Protein AF-A0A9N8YNF7-F1 (afdb_monomer_lite)

Structure (mmCIF, N/CA/C/O backbone):
data_AF-A0A9N8YNF7-F1
#
_entry.id   AF-A0A9N8YNF7-F1
#
loop_
_atom_site.group_PDB
_atom_site.id
_atom_site.type_symbol
_atom_site.label_atom_id
_atom_site.label_alt_id
_atom_site.label_comp_id
_atom_site.label_asym_id
_atom_site.label_entity_id
_atom_site.label_seq_id
_atom_site.pdbx_PDB_ins_code
_atom_site.Cartn_x
_atom_site.Cartn_y
_atom_site.Cartn_z
_atom_site.occupancy
_atom_site.B_iso_or_equiv
_atom_site.auth_seq_id
_atom_site.auth_comp_id
_atom_site.auth_asym_id
_atom_site.auth_atom_id
_atom_site.pdbx_PDB_model_num
ATOM 1 N N . MET A 1 1 ? -9.234 16.475 -21.904 1.00 32.31 1 MET A N 1
ATOM 2 C CA . MET A 1 1 ? -9.857 15.483 -21.002 1.00 32.31 1 MET A CA 1
ATOM 3 C C . MET A 1 1 ? -9.206 15.625 -19.639 1.00 32.31 1 MET A C 1
ATOM 5 O O . MET A 1 1 ? -8.034 15.307 -19.510 1.00 32.31 1 MET A O 1
ATOM 9 N N . SER A 1 2 ? -9.915 16.179 -18.657 1.00 34.31 2 SER A N 1
ATOM 10 C CA . SER A 1 2 ? -9.392 16.336 -17.298 1.00 34.31 2 SER A CA 1
ATOM 11 C C . SER A 1 2 ? -9.383 14.974 -16.610 1.00 34.31 2 SER A C 1
ATOM 13 O O . SER A 1 2 ? -10.422 14.493 -16.163 1.00 34.31 2 SER A O 1
ATOM 15 N N . THR A 1 3 ? -8.227 14.314 -16.565 1.00 33.66 3 THR A N 1
ATOM 16 C CA . THR A 1 3 ? -8.051 13.092 -15.780 1.00 33.66 3 THR A CA 1
ATOM 17 C C . THR A 1 3 ? -8.060 13.482 -14.311 1.00 33.66 3 THR A C 1
ATOM 19 O O . THR A 1 3 ? -7.051 13.927 -13.770 1.00 33.66 3 THR A O 1
ATOM 22 N N . SER A 1 4 ? -9.224 13.365 -13.672 1.00 35.38 4 SER A N 1
ATOM 23 C CA . SER A 1 4 ? -9.330 13.386 -12.218 1.00 35.38 4 SER A CA 1
ATOM 24 C C . SER A 1 4 ? -8.385 12.312 -11.682 1.00 35.38 4 SER A C 1
ATOM 26 O O . SER A 1 4 ? -8.630 11.116 -11.854 1.00 35.38 4 SER A O 1
ATOM 28 N N . THR A 1 5 ? -7.253 12.735 -11.120 1.00 44.44 5 THR A N 1
ATOM 29 C CA . THR A 1 5 ? -6.290 11.861 -10.456 1.00 44.44 5 THR A CA 1
ATOM 30 C C . THR A 1 5 ? -6.986 11.295 -9.231 1.00 44.44 5 THR A C 1
ATOM 32 O O . THR A 1 5 ? -6.932 11.872 -8.148 1.00 44.44 5 THR A O 1
ATOM 35 N N . LYS A 1 6 ? -7.722 10.195 -9.414 1.00 56.78 6 LYS A N 1
ATOM 36 C CA . LYS A 1 6 ? -8.343 9.462 -8.318 1.00 56.78 6 LYS A CA 1
ATOM 37 C C . LYS A 1 6 ? -7.210 9.011 -7.406 1.00 56.78 6 LYS A C 1
ATOM 39 O O . LYS A 1 6 ? -6.444 8.115 -7.755 1.00 56.78 6 LYS A O 1
ATOM 44 N N . ILE A 1 7 ? -7.070 9.700 -6.280 1.00 67.38 7 ILE A N 1
ATOM 45 C CA . ILE A 1 7 ? -6.066 9.399 -5.270 1.00 67.38 7 ILE A CA 1
ATOM 46 C C . ILE A 1 7 ? -6.297 7.954 -4.825 1.00 67.38 7 ILE A C 1
ATOM 48 O O . ILE A 1 7 ? -7.411 7.573 -4.455 1.00 67.38 7 ILE A O 1
ATOM 52 N N . LEU A 1 8 ? -5.253 7.135 -4.924 1.00 81.00 8 LEU A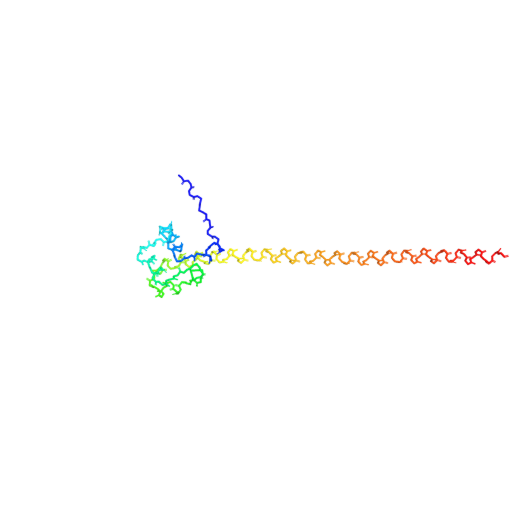 N 1
ATOM 53 C CA . LEU A 1 8 ? -5.295 5.748 -4.491 1.00 81.00 8 LEU A CA 1
ATOM 54 C C . LEU A 1 8 ? -5.484 5.696 -2.972 1.00 81.00 8 LEU A C 1
ATOM 56 O O . LEU A 1 8 ? -4.650 6.232 -2.246 1.00 81.00 8 LEU A O 1
ATOM 60 N N . SER A 1 9 ? -6.543 5.034 -2.496 1.00 84.50 9 SER A N 1
ATOM 61 C CA . SER A 1 9 ? -6.746 4.811 -1.062 1.00 84.50 9 SER A CA 1
ATOM 62 C C . SER A 1 9 ? -6.052 3.538 -0.580 1.00 84.50 9 SER A C 1
ATOM 64 O O . SER A 1 9 ? -5.963 2.545 -1.310 1.00 84.50 9 SER A O 1
ATOM 66 N N . PHE A 1 10 ? -5.612 3.549 0.682 1.00 85.94 10 PHE A N 1
ATOM 67 C CA . PHE A 1 10 ? -4.960 2.406 1.327 1.00 85.94 10 PHE A CA 1
ATOM 68 C C . PHE A 1 10 ? -5.793 1.120 1.243 1.00 85.94 10 PHE A C 1
ATOM 70 O O . PHE A 1 10 ? -5.268 0.078 0.858 1.00 85.94 10 PHE A O 1
ATOM 77 N N . ASP A 1 11 ? -7.091 1.179 1.556 1.00 84.69 11 ASP A N 1
ATOM 78 C CA . ASP A 1 11 ? -7.951 -0.014 1.554 1.00 84.69 11 ASP A CA 1
ATOM 79 C C . ASP A 1 11 ? -8.129 -0.606 0.156 1.00 84.69 11 ASP A C 1
ATOM 81 O O . ASP A 1 11 ? -8.135 -1.828 -0.004 1.00 84.69 11 ASP A O 1
ATOM 85 N N . THR A 1 12 ? -8.182 0.254 -0.866 1.00 87.31 12 THR A N 1
ATOM 86 C CA . THR A 1 12 ? -8.213 -0.185 -2.265 1.00 87.31 12 THR A CA 1
ATOM 87 C C . THR A 1 12 ? -6.909 -0.892 -2.620 1.00 87.31 12 THR A C 1
ATOM 89 O O . THR A 1 12 ? -6.936 -2.020 -3.107 1.00 87.31 12 THR A O 1
ATOM 92 N N . ALA A 1 13 ? -5.768 -0.262 -2.321 1.00 88.38 13 ALA A N 1
ATOM 93 C CA . ALA A 1 13 ? -4.449 -0.810 -2.614 1.00 88.38 13 ALA A CA 1
ATOM 94 C C . ALA A 1 13 ? -4.186 -2.128 -1.872 1.00 88.38 13 ALA A C 1
ATOM 96 O O . ALA A 1 13 ? -3.640 -3.064 -2.443 1.00 88.38 13 ALA A O 1
ATOM 97 N N . LYS A 1 14 ? -4.630 -2.254 -0.617 1.00 90.94 14 LYS A N 1
AT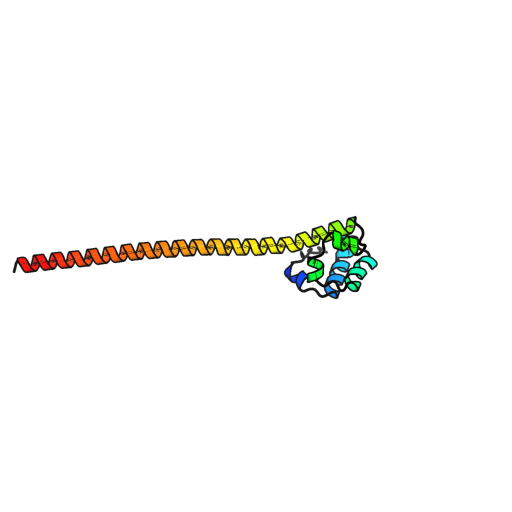OM 98 C CA . LYS A 1 14 ? -4.458 -3.458 0.210 1.00 90.94 14 LYS A CA 1
ATOM 99 C C . LYS A 1 14 ? -5.151 -4.689 -0.382 1.00 90.94 14 LYS A C 1
ATOM 101 O O . LYS A 1 14 ? -4.680 -5.808 -0.170 1.00 90.94 14 LYS A O 1
ATOM 106 N N . GLY A 1 15 ? -6.265 -4.488 -1.088 1.00 90.94 15 GLY A N 1
ATOM 107 C CA . GLY A 1 15 ? -7.045 -5.545 -1.735 1.00 90.94 15 GLY A CA 1
ATOM 108 C C . GLY A 1 15 ? -6.517 -5.985 -3.102 1.00 90.94 15 GLY A C 1
ATOM 109 O O . GLY A 1 15 ? -7.086 -6.893 -3.702 1.00 90.94 15 GLY A O 1
ATOM 110 N N . TRP A 1 16 ? -5.458 -5.361 -3.620 1.00 94.44 16 TRP A N 1
ATOM 111 C CA . TRP A 1 16 ? -4.980 -5.635 -4.970 1.00 94.44 16 TRP A CA 1
ATOM 112 C C . TRP A 1 16 ? -4.328 -7.006 -5.131 1.00 94.44 16 TRP A C 1
ATOM 114 O O . TRP A 1 16 ? -3.481 -7.420 -4.335 1.00 94.44 16 TRP A O 1
ATOM 124 N N . SER A 1 17 ? -4.682 -7.674 -6.230 1.00 94.12 17 SER A N 1
ATOM 125 C CA . SER A 1 17 ? -3.916 -8.796 -6.770 1.00 94.12 17 SER A CA 1
ATOM 126 C C . SER A 1 17 ? -2.608 -8.310 -7.410 1.00 94.12 17 SER A C 1
ATOM 128 O O . SER A 1 17 ? -2.410 -7.109 -7.609 1.00 94.12 17 SER A O 1
ATOM 130 N N . VAL A 1 18 ? -1.731 -9.243 -7.781 1.00 92.69 18 VAL A N 1
ATOM 131 C CA . VAL A 1 18 ? -0.499 -8.938 -8.530 1.00 92.69 18 VAL A CA 1
ATOM 132 C C . VAL A 1 18 ? -0.817 -8.223 -9.853 1.00 92.69 18 VAL A C 1
ATOM 134 O O . VAL A 1 18 ? -0.205 -7.207 -10.171 1.00 92.69 18 VAL A O 1
ATOM 137 N N . ALA A 1 19 ? -1.849 -8.675 -10.575 1.00 93.44 19 ALA A N 1
ATOM 138 C CA . ALA A 1 19 ? -2.286 -8.047 -11.823 1.00 93.44 19 ALA A CA 1
ATOM 139 C C . ALA A 1 19 ? -2.807 -6.616 -11.606 1.00 93.44 19 ALA A C 1
ATOM 141 O O . ALA A 1 19 ? -2.553 -5.725 -12.412 1.00 93.44 19 ALA A O 1
ATOM 142 N N . ASN A 1 20 ? -3.498 -6.360 -10.491 1.00 93.50 20 ASN A N 1
ATOM 143 C CA . ASN A 1 20 ? -3.957 -5.011 -10.154 1.00 93.50 20 ASN A CA 1
ATOM 144 C C . ASN A 1 20 ? -2.782 -4.064 -9.869 1.00 93.50 20 ASN A C 1
ATOM 146 O O . ASN A 1 20 ? -2.815 -2.922 -10.323 1.00 93.50 20 ASN A O 1
ATOM 150 N N . VAL A 1 21 ? -1.750 -4.533 -9.154 1.00 92.06 21 VAL A N 1
ATOM 151 C CA . VAL A 1 21 ? -0.519 -3.756 -8.920 1.00 92.06 21 VAL A CA 1
ATOM 152 C C . VAL A 1 21 ? 0.160 -3.442 -10.252 1.00 92.06 21 VAL A C 1
ATOM 154 O O . VAL A 1 21 ? 0.486 -2.285 -10.507 1.00 92.06 21 VAL A O 1
ATOM 157 N N . ARG A 1 22 ? 0.301 -4.441 -11.131 1.00 93.25 22 ARG A N 1
ATOM 158 C CA . ARG A 1 22 ? 0.868 -4.261 -12.472 1.00 93.25 22 ARG A CA 1
ATOM 159 C C . ARG A 1 22 ? 0.110 -3.201 -13.275 1.00 93.25 22 ARG A C 1
ATOM 161 O O . ARG A 1 22 ? 0.715 -2.228 -13.712 1.00 93.25 22 ARG A O 1
ATOM 168 N N . ASN A 1 23 ? -1.208 -3.346 -13.405 1.00 93.06 23 ASN A N 1
ATOM 169 C CA . ASN A 1 23 ? -2.048 -2.414 -14.163 1.00 93.06 23 ASN A CA 1
ATOM 170 C C . ASN A 1 23 ? -1.974 -0.988 -13.599 1.00 93.06 23 ASN A C 1
ATOM 172 O O . ASN A 1 23 ? -1.977 -0.013 -14.349 1.00 93.06 23 ASN A O 1
ATOM 176 N N . PHE A 1 24 ? -1.887 -0.852 -12.273 1.00 91.62 24 PHE A N 1
ATOM 177 C CA . PHE A 1 24 ? -1.692 0.447 -11.641 1.00 91.62 24 PHE A CA 1
ATOM 178 C C . PHE A 1 24 ? -0.344 1.067 -12.025 1.00 91.62 24 PHE A C 1
ATOM 180 O O . PHE A 1 24 ? -0.314 2.217 -12.465 1.00 91.62 24 PHE A O 1
ATOM 187 N N . LEU A 1 25 ? 0.751 0.311 -11.913 1.00 90.50 25 LEU A N 1
ATOM 188 C CA . LEU A 1 25 ? 2.085 0.780 -12.291 1.00 90.50 25 LEU A CA 1
ATOM 189 C C . LEU A 1 25 ? 2.170 1.127 -13.783 1.00 90.50 25 LEU A C 1
ATOM 191 O O . LEU A 1 25 ? 2.776 2.137 -14.123 1.00 90.50 25 LEU A O 1
ATOM 195 N N . GLU A 1 26 ? 1.506 0.369 -14.660 1.00 91.75 26 GLU A N 1
ATOM 196 C CA . GLU A 1 26 ? 1.389 0.697 -16.089 1.00 91.75 26 GLU A CA 1
ATOM 197 C C . GLU A 1 26 ? 0.616 2.006 -16.309 1.00 91.75 26 GLU A C 1
ATOM 199 O O . GLU A 1 26 ? 1.073 2.885 -17.040 1.00 91.75 26 GLU A O 1
ATOM 204 N N . SER A 1 27 ? -0.510 2.202 -15.614 1.00 89.94 27 SER A N 1
ATOM 205 C CA . SER A 1 27 ? -1.294 3.446 -15.701 1.00 89.94 27 SER A CA 1
ATOM 206 C C . SER A 1 27 ? -0.542 4.683 -15.193 1.00 89.94 27 SER A C 1
ATOM 208 O O . SER A 1 27 ? -0.858 5.810 -15.574 1.00 89.94 27 SER A O 1
ATOM 210 N N . LYS A 1 28 ? 0.459 4.470 -14.333 1.00 86.44 28 LYS A N 1
ATOM 211 C CA . LYS A 1 28 ? 1.309 5.496 -13.719 1.00 86.44 28 LYS A CA 1
ATOM 212 C C . LYS A 1 28 ? 2.750 5.444 -14.209 1.00 86.44 28 LYS A C 1
ATOM 214 O O . LYS A 1 28 ? 3.633 6.061 -13.615 1.00 86.44 28 LYS A O 1
ATOM 219 N N . LYS A 1 29 ? 2.982 4.752 -15.324 1.00 87.06 29 LYS A N 1
ATOM 220 C CA . LYS A 1 29 ? 4.315 4.506 -15.868 1.00 87.06 29 LYS A CA 1
ATOM 221 C C . LYS A 1 29 ? 5.074 5.805 -16.115 1.00 87.06 29 LYS A C 1
ATOM 223 O O . LYS A 1 29 ? 6.225 5.917 -15.713 1.00 87.06 29 LYS A O 1
ATOM 228 N N . ASN A 1 30 ? 4.409 6.796 -16.706 1.00 85.50 30 ASN A N 1
ATOM 229 C CA . ASN A 1 30 ? 5.009 8.099 -16.996 1.00 85.50 30 ASN A CA 1
ATOM 230 C C . ASN A 1 30 ? 5.241 8.924 -15.722 1.00 85.50 30 ASN A C 1
ATOM 232 O O . ASN A 1 30 ? 6.308 9.510 -15.570 1.00 85.50 30 ASN A O 1
ATOM 236 N N . ASP A 1 31 ? 4.287 8.905 -14.787 1.00 84.25 31 ASP A N 1
ATOM 237 C CA . ASP A 1 31 ? 4.365 9.642 -13.517 1.00 84.25 31 ASP A CA 1
ATOM 238 C C . ASP A 1 31 ? 5.562 9.176 -12.672 1.00 84.25 31 ASP A C 1
ATOM 240 O O . ASP A 1 31 ? 6.245 9.985 -12.047 1.00 84.25 31 ASP A O 1
ATOM 244 N N . PHE A 1 32 ? 5.852 7.872 -12.690 1.00 83.44 32 PHE A N 1
ATOM 245 C CA . PHE A 1 32 ? 6.993 7.291 -11.983 1.00 83.44 32 PHE A CA 1
ATOM 246 C C . PHE A 1 32 ? 8.232 7.093 -12.864 1.00 83.44 32 PHE A C 1
ATOM 248 O O . PHE A 1 32 ? 9.271 6.700 -12.348 1.00 83.44 32 PHE A O 1
ATOM 255 N N . SER A 1 33 ? 8.162 7.383 -14.168 1.00 84.56 33 SER A N 1
ATOM 256 C CA . SER A 1 33 ? 9.230 7.103 -15.147 1.00 84.56 33 SER A CA 1
ATOM 257 C C . SER A 1 33 ? 9.678 5.629 -15.187 1.00 84.56 33 SER A C 1
ATOM 259 O O . SER A 1 33 ? 10.855 5.329 -15.392 1.00 84.56 33 SER A O 1
ATOM 261 N N . LEU A 1 34 ? 8.731 4.708 -14.987 1.00 85.38 34 LEU A N 1
ATOM 262 C CA . LEU A 1 34 ? 8.933 3.255 -15.001 1.00 85.38 34 LEU A CA 1
ATOM 263 C C . LEU A 1 34 ? 9.125 2.719 -16.423 1.00 85.38 34 LEU A C 1
ATOM 265 O O . LEU A 1 34 ? 8.501 3.186 -17.376 1.00 85.38 34 LEU A O 1
ATOM 269 N N . ASN A 1 35 ? 9.927 1.665 -16.564 1.00 88.56 35 ASN A N 1
ATOM 270 C CA . ASN A 1 35 ? 9.962 0.856 -17.784 1.00 88.56 35 ASN A CA 1
ATOM 271 C C . ASN A 1 35 ? 9.264 -0.505 -17.600 1.00 88.56 35 ASN A C 1
ATOM 273 O O . ASN A 1 35 ? 8.993 -0.942 -16.483 1.00 88.56 35 ASN A O 1
ATOM 277 N N . ASP A 1 36 ? 8.974 -1.191 -18.709 1.00 89.75 36 ASP A N 1
ATOM 278 C CA . ASP A 1 36 ? 8.228 -2.459 -18.678 1.00 89.75 36 ASP A CA 1
ATOM 279 C C . ASP A 1 36 ? 8.987 -3.576 -17.951 1.00 89.75 36 ASP A C 1
ATOM 281 O O . ASP A 1 36 ? 8.373 -4.424 -17.307 1.00 89.75 36 ASP A O 1
ATOM 285 N N . ALA A 1 37 ? 10.324 -3.556 -17.994 1.00 89.38 37 ALA A N 1
ATOM 286 C CA . ALA A 1 37 ? 11.141 -4.522 -17.271 1.00 89.38 37 ALA A CA 1
ATOM 287 C C . ALA A 1 37 ? 11.053 -4.307 -15.752 1.00 89.38 37 ALA A C 1
ATOM 289 O O . ALA A 1 37 ? 10.961 -5.276 -15.004 1.00 89.38 37 ALA A O 1
ATOM 290 N N . GLU A 1 38 ? 11.041 -3.055 -15.289 1.00 88.25 38 GLU A N 1
ATOM 291 C CA . GLU A 1 38 ? 10.860 -2.697 -13.879 1.00 88.25 38 GLU A CA 1
ATOM 292 C C . GLU A 1 38 ? 9.460 -3.061 -13.384 1.00 88.25 38 GLU A C 1
ATOM 294 O O . GLU A 1 38 ? 9.334 -3.648 -12.314 1.00 88.25 38 GLU A O 1
ATOM 299 N N . ILE A 1 39 ? 8.420 -2.807 -14.183 1.00 90.25 39 ILE A N 1
ATOM 300 C CA . ILE A 1 39 ? 7.047 -3.236 -13.872 1.00 90.25 39 ILE A CA 1
ATOM 301 C C . ILE A 1 39 ? 6.968 -4.769 -13.796 1.00 90.25 39 ILE A C 1
ATOM 303 O O . ILE A 1 39 ? 6.394 -5.319 -12.855 1.00 90.25 39 ILE A O 1
ATOM 307 N N . GLY A 1 40 ? 7.609 -5.470 -14.735 1.00 90.44 40 GLY A N 1
ATOM 308 C CA . GLY A 1 40 ? 7.659 -6.932 -14.768 1.00 90.44 40 GLY A CA 1
ATOM 309 C C . GLY A 1 40 ? 8.322 -7.565 -13.539 1.00 90.44 40 GLY A C 1
ATOM 310 O O . GLY A 1 40 ? 7.991 -8.695 -13.184 1.00 90.44 40 GLY A O 1
ATOM 311 N N . LYS A 1 41 ? 9.205 -6.847 -12.830 1.00 89.75 41 LYS A N 1
ATOM 312 C CA . LYS A 1 41 ? 9.801 -7.338 -11.574 1.00 89.75 41 LYS A CA 1
ATOM 313 C C . LYS A 1 41 ? 8.764 -7.510 -10.468 1.00 89.75 41 LYS A C 1
ATOM 315 O O . LYS A 1 41 ? 8.831 -8.496 -9.741 1.00 89.75 41 LYS A O 1
ATOM 320 N N . PHE A 1 42 ? 7.782 -6.613 -10.375 1.00 89.56 42 PHE A N 1
ATOM 321 C CA . PHE A 1 42 ? 6.708 -6.730 -9.383 1.00 89.56 42 PHE A CA 1
ATOM 322 C C . PHE A 1 42 ? 5.852 -7.973 -9.625 1.00 89.56 42 PHE A C 1
ATOM 324 O O . PHE A 1 42 ? 5.464 -8.653 -8.678 1.00 89.56 42 PHE A O 1
ATOM 331 N N . GLU A 1 43 ? 5.596 -8.310 -10.887 1.00 90.62 43 GLU A N 1
ATOM 332 C CA . GLU A 1 43 ? 4.877 -9.535 -11.226 1.00 90.62 43 GLU A CA 1
ATOM 333 C C . GLU A 1 43 ? 5.726 -10.783 -10.973 1.00 90.62 43 GLU A C 1
ATOM 335 O O . GLU A 1 43 ? 5.260 -11.718 -10.323 1.00 90.62 43 GLU A O 1
ATOM 340 N N . LYS A 1 44 ? 6.995 -10.773 -11.401 1.00 90.69 44 LYS A N 1
ATOM 341 C CA . LYS A 1 44 ? 7.938 -11.878 -11.175 1.00 90.69 44 LYS A CA 1
ATOM 342 C C . LYS A 1 44 ? 8.105 -12.196 -9.687 1.00 90.69 44 LYS A C 1
ATOM 344 O O . LYS A 1 44 ? 8.154 -13.364 -9.311 1.00 90.69 44 LYS A O 1
ATOM 349 N N . ASN A 1 45 ? 8.136 -11.165 -8.847 1.00 89.69 45 ASN A N 1
ATOM 350 C CA . ASN A 1 45 ? 8.247 -11.295 -7.396 1.00 89.69 45 ASN A CA 1
ATOM 351 C C . ASN A 1 45 ? 6.887 -11.555 -6.714 1.00 89.69 45 ASN A C 1
ATOM 353 O O . ASN A 1 45 ? 6.821 -11.630 -5.490 1.00 89.69 45 ASN A O 1
ATOM 357 N N . SER A 1 46 ? 5.799 -11.722 -7.479 1.00 91.75 46 SER A N 1
ATOM 358 C CA . SER A 1 46 ? 4.439 -11.962 -6.972 1.00 91.75 46 SER A CA 1
ATOM 359 C C . SER A 1 46 ? 3.956 -10.894 -5.978 1.00 91.75 46 SER A C 1
ATOM 361 O O . SER A 1 46 ? 3.292 -11.188 -4.978 1.00 91.75 46 SER A O 1
ATOM 363 N N . ILE A 1 47 ? 4.274 -9.627 -6.255 1.00 91.56 47 ILE A N 1
ATOM 364 C CA . ILE A 1 47 ? 3.954 -8.502 -5.375 1.00 91.56 47 ILE A CA 1
ATOM 365 C C . ILE A 1 47 ? 2.477 -8.138 -5.502 1.00 91.56 47 ILE A C 1
ATOM 367 O O . ILE A 1 47 ? 2.034 -7.501 -6.454 1.00 91.56 47 ILE A O 1
ATOM 371 N N . ASN A 1 48 ? 1.701 -8.545 -4.502 1.00 92.44 48 ASN A N 1
ATOM 372 C CA . ASN A 1 48 ? 0.312 -8.130 -4.331 1.00 92.44 48 ASN A CA 1
ATOM 373 C C . ASN A 1 48 ? 0.209 -6.796 -3.573 1.00 92.44 48 ASN A C 1
ATOM 375 O O . ASN A 1 48 ? 1.195 -6.267 -3.063 1.00 92.44 48 ASN A O 1
ATOM 379 N N . GLY A 1 49 ? -1.007 -6.273 -3.434 1.00 91.25 49 GLY A N 1
ATOM 380 C CA . GLY A 1 49 ? -1.275 -4.990 -2.790 1.00 91.25 49 GLY A CA 1
ATOM 381 C C . GLY A 1 49 ? -0.736 -4.840 -1.366 1.00 91.25 49 GLY A C 1
ATOM 382 O O . GLY A 1 49 ? -0.213 -3.791 -0.994 1.00 91.25 49 GLY A O 1
ATOM 383 N N . ARG A 1 50 ? -0.798 -5.902 -0.553 1.00 91.75 50 ARG A N 1
ATOM 384 C CA . ARG A 1 50 ? -0.263 -5.872 0.821 1.00 91.75 50 ARG A CA 1
ATOM 385 C C . ARG A 1 50 ? 1.256 -5.817 0.838 1.00 91.75 50 ARG A C 1
ATOM 387 O O . ARG A 1 50 ? 1.813 -5.154 1.707 1.00 91.75 50 ARG A O 1
ATOM 394 N N . ALA A 1 51 ? 1.901 -6.550 -0.065 1.00 90.62 51 ALA A N 1
ATOM 395 C CA . ALA A 1 51 ? 3.348 -6.519 -0.213 1.00 90.62 51 ALA A CA 1
ATOM 396 C C . ALA A 1 51 ? 3.789 -5.149 -0.741 1.00 90.62 51 ALA A C 1
ATOM 398 O O . ALA A 1 51 ? 4.650 -4.523 -0.135 1.00 90.62 51 ALA A O 1
ATOM 399 N N . PHE A 1 52 ? 3.111 -4.638 -1.771 1.00 91.25 52 PHE A N 1
ATOM 400 C CA . PHE A 1 52 ? 3.345 -3.319 -2.356 1.00 91.25 52 PHE A CA 1
ATOM 401 C C . PHE A 1 52 ? 3.312 -2.198 -1.308 1.00 91.25 52 PHE A C 1
ATOM 403 O O . PHE A 1 52 ? 4.249 -1.415 -1.213 1.00 91.25 52 PHE A O 1
ATOM 410 N N . LEU A 1 53 ? 2.297 -2.168 -0.439 1.00 90.62 53 LEU A N 1
ATOM 411 C CA . LEU A 1 53 ? 2.184 -1.151 0.616 1.00 90.62 53 LEU A CA 1
ATOM 412 C C . LEU A 1 53 ? 3.279 -1.225 1.697 1.00 90.62 53 LEU A C 1
ATOM 414 O O . LEU A 1 53 ? 3.405 -0.301 2.500 1.00 90.62 53 LEU A O 1
ATOM 418 N N . LYS A 1 54 ? 4.052 -2.315 1.747 1.00 89.31 54 LYS A N 1
ATOM 419 C CA . LYS A 1 54 ? 5.186 -2.495 2.665 1.00 89.31 54 LYS A CA 1
ATOM 420 C C . LYS A 1 54 ? 6.538 -2.227 2.007 1.00 89.31 54 LYS A C 1
ATOM 422 O O . LYS A 1 54 ? 7.553 -2.323 2.695 1.00 89.31 54 LYS A O 1
ATOM 427 N N . TYR A 1 55 ? 6.581 -1.932 0.707 1.00 87.69 55 TYR A N 1
ATOM 428 C CA . TYR A 1 55 ? 7.846 -1.639 0.045 1.00 87.69 55 TYR A CA 1
ATOM 429 C C . TYR A 1 55 ? 8.469 -0.367 0.609 1.00 87.69 55 TYR A C 1
ATOM 431 O O . TYR A 1 55 ? 7.834 0.685 0.696 1.00 87.69 55 TYR A O 1
ATOM 439 N N . THR A 1 56 ? 9.734 -0.490 0.986 1.00 87.69 56 THR A N 1
ATOM 440 C CA . THR A 1 56 ? 10.606 0.624 1.332 1.00 87.69 56 THR A CA 1
ATOM 441 C C . THR A 1 56 ? 11.509 0.945 0.151 1.00 87.69 56 THR A C 1
ATOM 443 O O . THR A 1 56 ? 11.617 0.171 -0.804 1.00 87.69 56 THR A O 1
ATOM 446 N N . GLU A 1 57 ? 12.187 2.085 0.236 1.00 88.00 57 GLU A N 1
ATOM 447 C CA . GLU A 1 57 ? 13.228 2.451 -0.719 1.00 88.00 57 GLU A CA 1
ATOM 448 C C . GLU A 1 57 ? 14.296 1.345 -0.830 1.00 88.00 57 GLU A C 1
ATOM 450 O O . GLU A 1 57 ? 14.647 0.924 -1.930 1.00 88.00 57 GLU A O 1
ATOM 455 N N . ASP A 1 58 ? 14.718 0.775 0.301 1.00 87.88 58 ASP A N 1
ATOM 456 C CA . ASP A 1 58 ? 15.701 -0.312 0.334 1.00 87.88 58 ASP A CA 1
ATOM 457 C C . ASP A 1 58 ? 15.214 -1.577 -0.384 1.00 87.88 58 ASP A C 1
ATOM 459 O O . ASP A 1 58 ? 15.963 -2.169 -1.160 1.00 87.88 58 ASP A O 1
ATOM 463 N N . ASN A 1 59 ? 13.949 -1.968 -0.190 1.00 86.19 59 ASN A N 1
ATOM 464 C CA . ASN A 1 59 ? 13.377 -3.145 -0.854 1.00 86.19 59 ASN A CA 1
ATOM 465 C C . ASN A 1 59 ? 13.342 -2.958 -2.380 1.00 86.19 59 ASN A C 1
ATOM 467 O O . ASN A 1 59 ? 13.682 -3.864 -3.137 1.00 86.19 59 ASN A O 1
ATOM 471 N N . LEU A 1 60 ? 12.969 -1.760 -2.839 1.00 86.56 60 LEU A N 1
ATOM 472 C CA . LEU A 1 60 ? 12.945 -1.417 -4.263 1.00 86.56 60 LEU A CA 1
ATOM 473 C C . LEU A 1 60 ? 14.367 -1.405 -4.864 1.00 86.56 60 LEU A C 1
ATOM 475 O O . LEU A 1 60 ? 14.567 -1.847 -5.997 1.00 86.56 60 LEU A O 1
ATOM 479 N N . LEU A 1 61 ? 15.372 -0.939 -4.115 1.00 87.06 61 LEU A N 1
ATOM 480 C CA . LEU A 1 61 ? 16.776 -0.994 -4.540 1.00 87.06 61 LEU A CA 1
ATOM 481 C C . LEU A 1 61 ? 17.296 -2.432 -4.628 1.00 87.06 61 LEU A C 1
ATOM 483 O O . LEU A 1 61 ? 17.983 -2.760 -5.594 1.00 87.06 61 LEU A O 1
ATOM 487 N N . GLN A 1 62 ? 16.958 -3.288 -3.659 1.00 87.38 62 GLN A N 1
ATOM 488 C CA . GLN A 1 62 ? 17.342 -4.705 -3.665 1.00 87.38 62 GLN A CA 1
ATOM 489 C C . GLN A 1 62 ? 16.752 -5.462 -4.858 1.00 87.38 62 GLN A C 1
ATOM 491 O O . GLN A 1 62 ? 17.440 -6.274 -5.472 1.00 87.38 62 GLN A O 1
ATOM 496 N N . ASP A 1 63 ? 15.531 -5.115 -5.267 1.00 84.00 63 ASP A N 1
ATOM 497 C CA . ASP A 1 63 ? 14.909 -5.644 -6.486 1.00 84.00 63 ASP A CA 1
ATOM 498 C C . ASP A 1 63 ? 15.521 -5.067 -7.779 1.00 84.00 63 ASP A C 1
ATOM 500 O O . ASP A 1 63 ? 15.159 -5.433 -8.905 1.00 84.00 63 ASP A O 1
ATOM 504 N N . GLY A 1 64 ? 16.497 -4.167 -7.652 1.00 82.19 64 GLY A N 1
ATOM 505 C CA . GLY A 1 64 ? 17.257 -3.590 -8.751 1.00 82.19 64 GLY A CA 1
ATOM 506 C C . GLY A 1 64 ? 16.494 -2.510 -9.513 1.00 82.19 64 GLY A C 1
ATOM 507 O O . GLY A 1 64 ? 16.659 -2.407 -10.733 1.00 82.19 64 GLY A O 1
ATOM 508 N N . LEU A 1 65 ? 15.607 -1.762 -8.852 1.00 85.38 65 LEU A N 1
ATOM 509 C CA . LEU A 1 65 ? 15.030 -0.546 -9.424 1.00 85.38 65 LEU A CA 1
ATOM 510 C C . LEU A 1 65 ? 16.033 0.611 -9.336 1.00 85.38 65 LEU A C 1
ATOM 512 O O . LEU A 1 65 ? 16.887 0.671 -8.448 1.00 85.38 65 LEU A O 1
ATOM 516 N N . ARG A 1 66 ? 15.935 1.553 -10.278 1.00 84.00 66 ARG A N 1
ATOM 517 C CA . ARG A 1 66 ? 16.803 2.737 -10.314 1.00 84.00 66 ARG A CA 1
ATOM 518 C C . ARG A 1 66 ? 16.517 3.649 -9.123 1.00 84.00 66 ARG A C 1
ATOM 520 O O . ARG A 1 66 ? 15.375 4.029 -8.897 1.00 84.00 66 ARG A O 1
ATOM 527 N N . ARG A 1 67 ? 17.571 4.111 -8.445 1.00 77.75 67 ARG A N 1
ATOM 528 C CA . ARG A 1 67 ? 17.493 4.916 -7.211 1.00 77.75 67 ARG A CA 1
ATOM 529 C C . ARG A 1 67 ? 16.535 6.119 -7.281 1.00 77.75 67 ARG A C 1
ATOM 531 O O . ARG A 1 67 ? 15.768 6.328 -6.352 1.00 77.75 67 ARG A O 1
ATOM 538 N N . GLY A 1 68 ? 16.530 6.877 -8.381 1.00 76.00 68 GLY A N 1
ATOM 539 C CA . GLY A 1 68 ? 15.615 8.022 -8.532 1.00 76.00 68 GLY A CA 1
ATOM 540 C C . GLY A 1 68 ? 14.135 7.621 -8.565 1.00 76.00 68 GLY A C 1
ATOM 541 O O . GLY A 1 68 ? 13.290 8.286 -7.978 1.00 76.00 68 GLY A O 1
ATOM 542 N N . LEU A 1 69 ? 13.833 6.488 -9.194 1.00 80.31 69 LEU A N 1
ATOM 543 C CA . LEU A 1 69 ? 12.482 5.950 -9.295 1.00 80.31 69 LEU A CA 1
ATOM 544 C C . LEU A 1 69 ? 12.017 5.343 -7.971 1.00 80.31 69 LEU A C 1
ATOM 546 O O . LEU A 1 69 ? 10.883 5.534 -7.535 1.00 80.31 69 LEU A O 1
ATOM 550 N N . THR A 1 70 ? 12.939 4.639 -7.326 1.00 84.75 70 THR A N 1
ATOM 551 C CA . THR A 1 70 ? 12.775 4.036 -6.012 1.00 84.75 70 THR A CA 1
ATOM 552 C C . THR A 1 70 ? 12.334 5.064 -4.966 1.00 84.75 70 THR A C 1
ATOM 554 O O . THR A 1 70 ? 11.390 4.797 -4.224 1.00 84.75 70 THR A O 1
ATOM 557 N N . SER A 1 71 ? 12.940 6.257 -4.960 1.00 84.06 71 SER A N 1
ATOM 558 C CA . SER A 1 71 ? 12.556 7.348 -4.055 1.00 84.06 71 SER A CA 1
ATOM 559 C C . SER A 1 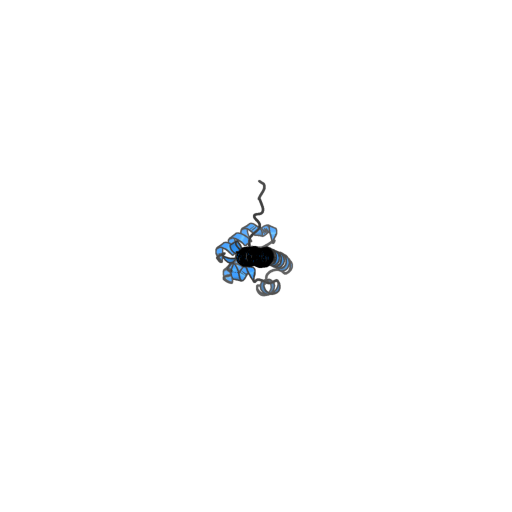71 ? 11.112 7.818 -4.291 1.00 84.06 71 SER A C 1
ATOM 561 O O . SER A 1 71 ? 10.298 7.804 -3.367 1.00 84.06 71 SER A O 1
ATOM 563 N N . ASN A 1 72 ? 10.749 8.115 -5.546 1.00 84.75 72 ASN A N 1
ATOM 564 C CA . ASN A 1 72 ? 9.405 8.593 -5.902 1.00 84.75 72 ASN A CA 1
ATOM 565 C C . ASN A 1 72 ? 8.307 7.574 -5.551 1.00 84.75 72 ASN A C 1
ATOM 567 O O . ASN A 1 72 ? 7.247 7.931 -5.033 1.00 84.75 72 ASN A O 1
ATOM 571 N N . LEU A 1 73 ? 8.554 6.289 -5.820 1.00 86.25 73 LEU A N 1
ATOM 572 C CA . LEU A 1 73 ? 7.595 5.227 -5.525 1.00 86.25 73 LEU A CA 1
ATOM 573 C C . LEU A 1 73 ? 7.470 4.978 -4.014 1.00 86.25 73 LEU A C 1
ATOM 575 O O . LEU A 1 73 ? 6.361 4.790 -3.511 1.00 86.25 73 LEU A O 1
ATOM 579 N N . ALA A 1 74 ? 8.583 5.019 -3.276 1.00 88.12 74 ALA A N 1
ATOM 580 C CA . ALA A 1 74 ? 8.574 4.892 -1.822 1.00 88.12 74 ALA A CA 1
ATOM 581 C C . ALA A 1 74 ? 7.840 6.064 -1.150 1.00 88.12 74 ALA A C 1
ATOM 583 O O . ALA A 1 74 ? 7.069 5.852 -0.211 1.00 88.12 74 ALA A O 1
ATOM 584 N N . GLU A 1 75 ? 8.032 7.292 -1.636 1.00 87.94 75 GLU A N 1
ATOM 585 C CA . GLU A 1 75 ? 7.307 8.470 -1.157 1.00 87.94 75 GLU A CA 1
ATOM 586 C C . GLU A 1 75 ? 5.802 8.353 -1.427 1.00 87.94 75 GLU A C 1
ATOM 588 O O . GLU A 1 75 ? 4.988 8.583 -0.529 1.00 87.94 75 GLU A O 1
ATOM 593 N N . PHE A 1 76 ? 5.422 7.885 -2.618 1.00 88.19 76 PHE A N 1
ATOM 594 C CA . PHE A 1 76 ? 4.026 7.612 -2.944 1.00 88.19 76 PHE A CA 1
ATOM 595 C C . PHE A 1 76 ? 3.397 6.581 -1.992 1.00 88.19 76 PHE A C 1
ATOM 597 O O . PHE A 1 76 ? 2.323 6.823 -1.435 1.00 88.19 76 PHE A O 1
ATOM 604 N N . ILE A 1 77 ? 4.073 5.452 -1.747 1.00 88.06 77 ILE A N 1
ATOM 605 C CA . ILE A 1 77 ? 3.596 4.406 -0.827 1.00 88.06 77 ILE A CA 1
ATOM 606 C C . ILE A 1 77 ? 3.453 4.956 0.599 1.00 88.06 77 ILE A C 1
ATOM 608 O O . ILE A 1 77 ? 2.441 4.702 1.260 1.00 88.06 77 ILE A O 1
ATOM 612 N N . LYS A 1 78 ? 4.418 5.760 1.068 1.00 87.94 78 LYS A N 1
ATOM 613 C CA . LYS A 1 78 ? 4.319 6.463 2.358 1.00 87.94 78 LYS A CA 1
ATOM 614 C C . LYS A 1 78 ? 3.088 7.368 2.403 1.00 87.94 78 LYS A C 1
ATOM 616 O O . LYS A 1 78 ? 2.356 7.331 3.388 1.00 87.94 78 LYS A O 1
ATOM 621 N N . GLY A 1 79 ? 2.814 8.119 1.337 1.00 85.06 79 GLY A N 1
ATOM 622 C CA . GLY A 1 79 ? 1.621 8.957 1.219 1.00 85.06 79 GLY A CA 1
ATOM 623 C C . GLY A 1 79 ? 0.320 8.164 1.369 1.00 85.06 79 GLY A C 1
ATOM 624 O O . GLY A 1 79 ? -0.539 8.532 2.170 1.00 85.06 79 GLY A O 1
ATOM 625 N N . VAL A 1 80 ? 0.199 7.030 0.672 1.00 85.06 80 VAL A N 1
ATOM 626 C CA . VAL A 1 80 ? -0.972 6.137 0.773 1.00 85.06 80 VAL A CA 1
ATOM 627 C C . VAL A 1 80 ? -1.117 5.566 2.190 1.00 85.06 80 VAL A C 1
ATOM 629 O O . VAL A 1 80 ? -2.219 5.532 2.738 1.00 85.06 80 VAL A O 1
ATOM 632 N N . ASN A 1 81 ? -0.014 5.172 2.829 1.00 84.19 81 ASN A N 1
ATOM 633 C CA . ASN A 1 81 ? -0.024 4.665 4.204 1.00 84.19 81 ASN A CA 1
ATOM 634 C C . ASN A 1 81 ? -0.379 5.747 5.238 1.00 84.19 81 ASN A C 1
ATOM 636 O O . ASN A 1 81 ? -1.044 5.457 6.234 1.00 84.19 81 ASN A O 1
ATOM 640 N N . ASN A 1 82 ? 0.017 6.997 5.007 1.00 81.25 82 ASN A N 1
ATOM 641 C CA . ASN A 1 82 ? -0.297 8.114 5.896 1.00 81.25 82 ASN A CA 1
ATOM 642 C C . ASN A 1 82 ? -1.783 8.501 5.849 1.00 81.25 82 ASN A C 1
ATOM 644 O O . ASN A 1 82 ? -2.332 8.890 6.877 1.00 81.25 82 ASN A O 1
ATOM 648 N N . GLN A 1 83 ? -2.473 8.312 4.717 1.00 75.25 83 GLN A N 1
ATOM 649 C CA . GLN A 1 83 ? -3.933 8.503 4.642 1.00 75.25 83 GLN A CA 1
ATOM 650 C C . GLN A 1 83 ? -4.680 7.612 5.637 1.00 75.25 83 GLN A C 1
ATOM 652 O O . GLN A 1 83 ? -5.636 8.051 6.272 1.00 75.25 83 GLN A O 1
ATOM 657 N N . LYS A 1 84 ? -4.218 6.369 5.814 1.00 70.69 84 LYS A N 1
ATOM 658 C CA . LYS A 1 84 ? -4.776 5.466 6.821 1.00 70.69 84 LYS A CA 1
ATOM 659 C C . LYS A 1 84 ? -4.602 6.036 8.230 1.00 70.69 84 LYS A C 1
ATOM 661 O O . LYS A 1 84 ? -5.558 6.057 8.992 1.00 70.69 84 LYS A O 1
ATOM 666 N N . GLN A 1 85 ? -3.408 6.525 8.567 1.00 62.19 85 GLN A N 1
ATOM 667 C CA . GLN A 1 85 ? -3.130 7.074 9.899 1.00 62.19 85 GLN A CA 1
ATOM 668 C C . GLN A 1 85 ? -3.992 8.301 10.215 1.00 62.19 85 GLN A C 1
ATOM 670 O O . GLN A 1 85 ? -4.460 8.447 11.341 1.00 62.19 85 GLN A O 1
ATOM 675 N N . LEU A 1 86 ? -4.240 9.156 9.220 1.00 61.25 86 LEU A N 1
ATOM 676 C CA . LEU A 1 86 ? -5.115 10.319 9.375 1.00 61.25 86 LEU A CA 1
ATOM 677 C C . LEU A 1 86 ? -6.578 9.903 9.581 1.00 61.25 86 LEU A C 1
ATOM 679 O O . LEU A 1 86 ? -7.228 10.411 10.492 1.00 61.25 86 LEU A O 1
ATOM 683 N N . ASN A 1 87 ? -7.071 8.930 8.809 1.00 60.56 87 ASN A N 1
ATOM 684 C CA . ASN A 1 87 ? -8.436 8.415 8.954 1.00 60.56 87 ASN A CA 1
ATOM 685 C C . ASN A 1 87 ? -8.645 7.691 10.298 1.00 60.56 87 ASN A C 1
ATOM 687 O O . ASN A 1 87 ? -9.655 7.900 10.978 1.00 60.56 87 ASN A O 1
ATOM 691 N N . ASP A 1 88 ? -7.676 6.873 10.713 1.00 59.59 88 ASP A N 1
ATOM 692 C CA . ASP A 1 88 ? -7.710 6.142 11.983 1.00 59.59 88 ASP A CA 1
ATOM 693 C C . ASP A 1 88 ? -7.601 7.108 13.179 1.00 59.59 88 ASP A C 1
ATOM 695 O O . ASP A 1 88 ? -8.322 6.965 14.172 1.00 59.59 88 ASP A O 1
ATOM 699 N N . GLY A 1 89 ? -6.750 8.135 13.072 1.00 60.12 89 GLY A N 1
ATOM 700 C CA . GLY A 1 89 ? -6.579 9.180 14.082 1.00 60.12 89 GLY A CA 1
ATOM 701 C C . GLY A 1 89 ? -7.815 10.068 14.249 1.00 60.12 89 GLY A C 1
ATOM 702 O O . GLY A 1 89 ? -8.221 10.361 15.377 1.00 60.12 89 GLY A O 1
ATOM 703 N N . GLU A 1 90 ? -8.473 10.447 13.150 1.00 60.69 90 GLU A N 1
ATOM 704 C CA . GLU A 1 90 ? -9.723 11.212 13.198 1.00 60.69 90 GLU A CA 1
ATOM 705 C C . GLU A 1 90 ? -10.849 10.413 13.880 1.00 60.69 90 GLU A C 1
ATOM 707 O O . GLU A 1 90 ? -11.595 10.948 14.711 1.00 60.69 90 GLU A O 1
ATOM 712 N N . CYS A 1 91 ? -10.945 9.110 13.592 1.00 57.53 91 CYS A N 1
ATOM 713 C CA . CYS A 1 91 ? -11.900 8.215 14.245 1.00 57.53 91 CYS A CA 1
ATOM 714 C C . CYS A 1 91 ? -11.635 8.110 15.757 1.00 57.53 91 CYS A C 1
ATOM 716 O O . CYS A 1 91 ? -12.559 8.243 16.567 1.00 57.53 91 CYS A O 1
ATOM 718 N N . HIS A 1 92 ? -10.366 7.966 16.152 1.00 58.53 92 HIS A N 1
ATOM 719 C CA . HIS A 1 92 ? -9.963 7.937 17.558 1.00 58.53 92 HIS A CA 1
ATOM 720 C C . HIS A 1 92 ? -10.326 9.230 18.301 1.00 58.53 92 HIS A C 1
ATOM 722 O O . HIS A 1 92 ? -10.849 9.170 19.416 1.00 58.53 92 HIS A O 1
ATOM 728 N N . ASN A 1 93 ? -10.127 10.394 17.674 1.00 65.19 93 ASN A N 1
ATOM 729 C CA . ASN A 1 93 ? -10.498 11.684 18.255 1.00 65.19 93 ASN A CA 1
ATOM 730 C C . ASN A 1 93 ? -12.020 11.797 18.476 1.00 65.19 93 ASN A C 1
ATOM 732 O O . ASN A 1 93 ? -12.470 12.152 19.567 1.00 65.19 93 ASN A O 1
ATOM 736 N N . LYS A 1 94 ? -12.838 11.399 17.489 1.00 64.19 94 LYS A 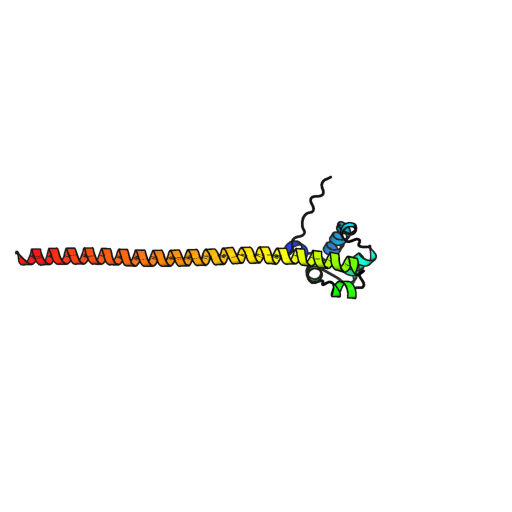N 1
ATOM 737 C CA . LYS A 1 94 ? -14.309 11.383 17.629 1.00 64.19 94 LYS A CA 1
ATOM 738 C C . LYS A 1 94 ? -14.783 10.444 18.743 1.00 64.19 94 LYS A C 1
ATOM 740 O O . LYS A 1 94 ? -15.739 10.771 19.446 1.00 64.19 94 LYS A O 1
ATOM 745 N N . ILE A 1 95 ? -14.138 9.290 18.922 1.00 68.75 95 ILE A N 1
ATOM 746 C CA . ILE A 1 95 ? -14.459 8.348 20.008 1.00 68.75 95 ILE A CA 1
ATOM 747 C C . ILE A 1 95 ? -14.075 8.935 21.373 1.00 68.75 95 ILE A C 1
ATOM 749 O O . ILE A 1 95 ? -14.868 8.839 22.312 1.00 68.75 95 ILE A O 1
ATOM 753 N N . SER A 1 96 ? -12.905 9.570 21.492 1.00 71.38 96 SER A N 1
ATOM 754 C CA . SER A 1 96 ? -12.476 10.244 22.727 1.00 71.38 96 SER A CA 1
ATOM 755 C C . SER A 1 96 ? -13.426 11.374 23.121 1.00 71.38 96 SER A C 1
ATOM 757 O O . SER A 1 96 ? -13.898 11.393 24.256 1.00 71.38 96 SER A O 1
ATOM 759 N N . GLN A 1 97 ? -13.806 12.228 22.166 1.00 60.69 97 GLN A N 1
ATOM 760 C CA . GLN A 1 97 ? -14.817 13.268 22.367 1.00 60.69 97 GLN A CA 1
ATOM 761 C C . GLN A 1 97 ? -16.123 12.662 22.905 1.00 60.69 97 GLN A C 1
ATOM 763 O O . GLN A 1 97 ? -16.592 13.050 23.972 1.00 60.69 97 GLN A O 1
ATOM 768 N N . ARG A 1 98 ? -16.691 11.635 22.249 1.00 68.19 98 ARG A N 1
ATOM 769 C CA . ARG A 1 98 ? -17.941 11.002 22.721 1.00 68.19 98 ARG A CA 1
ATOM 770 C C . ARG A 1 98 ? -17.850 10.454 24.149 1.00 68.19 98 ARG A C 1
ATOM 772 O O . ARG A 1 98 ? -18.838 10.534 24.878 1.00 68.19 98 ARG A O 1
ATOM 779 N N . LYS A 1 99 ? -16.702 9.909 24.563 1.00 76.88 99 LYS A N 1
ATOM 780 C CA . LYS A 1 99 ? -16.506 9.410 25.936 1.00 76.88 99 LYS A CA 1
ATOM 781 C C . LYS A 1 99 ? -16.576 10.534 26.972 1.00 76.88 99 LYS A C 1
ATOM 783 O O . LYS A 1 99 ? -17.161 10.322 28.032 1.00 76.88 99 LYS A O 1
ATOM 788 N N . GLU A 1 100 ? -16.040 11.716 26.674 1.00 80.75 100 GLU A N 1
ATOM 789 C CA . GLU A 1 100 ? -16.149 12.875 27.571 1.00 80.75 100 GLU A CA 1
ATOM 790 C C . GLU A 1 100 ? -17.587 13.385 27.689 1.00 80.75 100 GLU A C 1
ATOM 792 O O . GLU A 1 100 ? -18.075 13.593 28.800 1.00 80.75 100 GLU A O 1
ATOM 797 N N . TRP A 1 101 ? -18.317 13.472 26.573 1.00 73.44 101 TRP A N 1
ATOM 798 C CA . TRP A 1 101 ? -19.737 13.846 26.588 1.00 73.44 101 TRP A CA 1
ATOM 799 C C . TRP A 1 101 ? -20.593 12.878 27.420 1.00 73.44 101 TRP A C 1
ATOM 801 O O . TRP A 1 101 ? -21.509 13.310 28.118 1.00 73.44 101 TRP A O 1
ATOM 811 N N . ILE A 1 102 ? -20.299 11.574 27.384 1.00 82.00 102 ILE A N 1
ATOM 812 C CA . ILE A 1 102 ? -20.997 10.572 28.207 1.00 82.00 102 ILE A CA 1
ATOM 813 C C . ILE A 1 102 ? -20.678 10.761 29.697 1.00 82.00 102 ILE A C 1
ATOM 815 O O . ILE A 1 102 ? -21.594 10.717 30.518 1.00 82.00 102 ILE A O 1
ATOM 819 N N . LYS A 1 103 ? -19.412 11.019 30.053 1.00 83.81 103 LYS A N 1
ATOM 820 C CA . LYS A 1 103 ? -19.018 11.306 31.444 1.00 83.81 103 LYS A CA 1
ATOM 821 C C . LYS A 1 103 ? -19.736 12.540 31.993 1.00 83.81 103 LYS A C 1
ATOM 823 O O . LYS A 1 103 ? -20.289 12.474 33.087 1.00 83.81 103 LYS A O 1
ATOM 828 N N . LEU A 1 104 ? -19.781 13.629 31.222 1.00 83.81 104 LEU A N 1
ATOM 829 C CA . LEU A 1 104 ? -20.492 14.852 31.609 1.00 83.81 104 LEU A CA 1
ATOM 830 C C . LEU A 1 104 ? -21.992 14.597 31.803 1.00 83.81 104 LEU A C 1
ATOM 832 O O . LEU A 1 104 ? -22.560 15.028 32.804 1.00 83.81 104 LEU A O 1
ATOM 836 N N . LYS A 1 105 ? -22.627 13.838 30.900 1.00 81.69 105 LYS A N 1
ATOM 837 C CA . LYS A 1 105 ? -24.047 13.469 31.030 1.00 81.69 105 LYS A CA 1
ATOM 838 C C . LYS A 1 105 ? -24.333 12.656 32.293 1.00 81.69 105 LYS A C 1
ATOM 840 O O . LYS A 1 105 ? -25.315 12.939 32.970 1.00 81.69 105 LYS A O 1
ATOM 845 N N . LEU A 1 106 ? -23.485 11.682 32.630 1.00 82.56 106 LEU A N 1
ATOM 846 C CA . LEU A 1 106 ? -23.627 10.887 33.856 1.00 82.56 106 LEU A CA 1
ATOM 847 C C . LEU A 1 106 ? -23.469 11.746 35.116 1.00 82.56 106 LEU A C 1
ATOM 849 O O . LEU A 1 106 ? -24.243 11.592 36.059 1.00 82.56 106 LEU A O 1
ATOM 853 N N . TYR A 1 107 ? -22.516 12.681 35.113 1.00 79.12 107 TYR A N 1
ATOM 854 C CA . TYR A 1 107 ? -22.328 13.620 36.217 1.00 79.12 107 TYR A CA 1
ATOM 855 C C . TYR A 1 107 ? -23.565 14.504 36.419 1.00 79.12 107 TYR A C 1
ATOM 857 O O . TYR A 1 107 ? -24.135 14.521 37.507 1.00 79.12 107 TYR A O 1
ATOM 865 N N . LEU A 1 108 ? -24.056 15.149 35.357 1.00 76.69 108 LEU A N 1
ATOM 866 C CA . LEU A 1 108 ? -25.286 15.949 35.395 1.00 76.69 108 LEU A CA 1
ATOM 867 C C . LEU A 1 108 ? -26.503 15.141 35.868 1.00 76.69 108 LEU A C 1
ATOM 869 O O . LEU A 1 108 ? -27.297 15.641 36.664 1.00 76.69 108 LEU A O 1
ATOM 873 N N . TYR A 1 109 ? -26.627 13.887 35.425 1.00 78.25 109 TYR A N 1
ATOM 874 C CA . TYR A 1 109 ? -27.702 12.993 35.852 1.00 78.25 109 TYR A CA 1
ATOM 875 C C . TYR A 1 109 ? -27.616 12.667 37.350 1.00 78.25 109 TYR A C 1
ATOM 877 O O . TYR A 1 109 ? -28.618 12.756 38.054 1.00 78.25 109 TYR A O 1
ATOM 885 N N . SER A 1 110 ? -26.416 12.370 37.864 1.00 74.06 110 SER A N 1
ATOM 886 C CA . SER A 1 110 ? -26.208 12.126 39.299 1.00 74.06 110 SER A CA 1
ATOM 887 C C . SER A 1 110 ? -26.499 13.358 40.161 1.00 74.06 110 SER A C 1
ATOM 889 O O . SER A 1 110 ? -27.156 13.234 41.191 1.00 74.06 110 SER A O 1
ATOM 891 N N . VAL A 1 111 ? -26.096 14.552 39.712 1.00 75.56 111 VAL A N 1
ATOM 892 C CA . VAL A 1 111 ? -26.385 15.813 40.409 1.00 75.56 111 VAL A CA 1
ATOM 893 C C . VAL A 1 111 ? -27.891 16.070 40.442 1.00 75.56 111 VAL A C 1
ATOM 895 O O . VAL A 1 111 ? -28.428 16.347 41.510 1.00 75.56 111 VAL A O 1
ATOM 898 N N . CYS A 1 112 ? -28.593 15.891 39.316 1.00 64.62 112 CYS A N 1
ATOM 899 C CA . CYS A 1 112 ? -30.052 16.017 39.272 1.00 64.62 112 CYS A CA 1
ATOM 900 C C . CYS A 1 112 ? -30.750 15.038 40.221 1.00 64.62 112 CYS A C 1
ATOM 902 O O . CYS A 1 112 ? -31.664 15.443 40.931 1.00 64.62 112 CYS A O 1
ATOM 904 N N . ILE A 1 113 ? -30.315 13.774 40.266 1.00 74.62 113 ILE A N 1
ATOM 905 C CA . ILE A 1 113 ? -30.885 12.767 41.171 1.00 74.62 113 ILE A CA 1
ATOM 906 C C . ILE A 1 113 ? -30.726 13.189 42.633 1.00 74.62 113 ILE A C 1
ATOM 908 O O . ILE A 1 113 ? -31.695 13.139 43.387 1.00 74.62 113 ILE A O 1
ATOM 912 N N . VAL A 1 114 ? -29.534 13.636 43.036 1.00 70.06 114 VAL A N 1
ATOM 913 C CA . VAL A 1 114 ? -29.272 14.076 44.415 1.00 70.06 114 VAL A CA 1
ATOM 914 C C . VAL A 1 114 ? -30.097 15.315 44.766 1.00 70.06 114 VAL A C 1
ATOM 916 O O . VAL A 1 114 ? -30.636 15.398 45.869 1.00 70.06 114 VAL A O 1
ATOM 919 N N . SER A 1 115 ? -30.252 16.263 43.840 1.00 65.12 115 SER A N 1
ATOM 920 C CA . SER A 1 115 ? -31.134 17.419 44.034 1.00 65.12 115 SER A CA 1
ATOM 921 C C . SER A 1 115 ? -32.602 17.011 44.177 1.00 65.12 115 SER A C 1
ATOM 923 O O . SER A 1 115 ? -33.285 17.525 45.057 1.00 65.12 115 SER A O 1
ATOM 925 N N . TYR A 1 116 ? -33.081 16.072 43.356 1.00 57.03 116 TYR A N 1
ATOM 926 C CA . TYR A 1 116 ? -34.469 15.602 43.387 1.00 57.03 116 TYR A CA 1
ATOM 927 C C . TYR A 1 116 ? -34.784 14.835 44.677 1.00 57.03 116 TYR A C 1
ATOM 929 O O . TYR A 1 116 ? -35.805 15.086 45.309 1.00 57.03 116 TYR A O 1
ATOM 937 N N . LEU A 1 117 ? -33.871 13.961 45.116 1.00 62.06 117 LEU A N 1
ATOM 938 C CA . LEU A 1 117 ? -33.966 13.267 46.402 1.00 62.06 117 LEU A CA 1
ATOM 939 C C . LEU A 1 117 ? -33.981 14.258 47.568 1.00 62.06 117 LEU A C 1
ATOM 941 O O . LEU A 1 117 ? -34.857 14.164 48.418 1.00 62.06 117 LEU A O 1
ATOM 945 N N . ASN A 1 118 ? -33.073 15.238 47.594 1.00 57.56 118 ASN A N 1
ATOM 946 C CA . ASN A 1 118 ? -33.058 16.252 48.655 1.00 57.56 118 ASN A CA 1
ATOM 947 C C . ASN A 1 118 ? -34.344 17.090 48.692 1.00 57.56 118 ASN A C 1
ATOM 949 O O . ASN A 1 118 ? -34.834 17.408 49.773 1.00 57.56 118 ASN A O 1
ATOM 953 N N . LEU A 1 119 ? -34.917 17.426 47.533 1.00 56.62 119 LEU A N 1
ATOM 954 C CA . LEU A 1 119 ? -36.181 18.158 47.467 1.00 56.62 119 LEU A CA 1
ATOM 955 C C . LEU A 1 119 ? -37.358 17.312 47.985 1.00 56.62 119 LEU A C 1
ATOM 957 O O . LEU A 1 119 ? -38.195 17.823 48.727 1.00 56.62 119 LEU A O 1
ATOM 961 N N . GLN A 1 120 ? -37.386 16.019 47.646 1.00 59.06 120 GLN A N 1
ATOM 962 C CA . GLN A 1 120 ? -38.392 15.072 48.130 1.00 59.06 120 GLN A CA 1
ATOM 963 C C . GLN A 1 120 ? -38.295 14.877 49.651 1.00 59.06 120 GLN A C 1
ATOM 965 O O . GLN A 1 120 ? -39.297 14.992 50.351 1.00 59.06 120 GLN A O 1
ATOM 970 N N . PHE A 1 121 ? -37.078 14.701 50.179 1.00 52.19 121 PHE A N 1
ATOM 971 C CA . PHE A 1 121 ? -36.834 14.615 51.621 1.00 52.19 121 PHE A CA 1
ATOM 972 C C . PHE A 1 121 ? -37.266 15.887 52.366 1.00 52.19 121 PHE A C 1
ATOM 974 O O . PHE A 1 121 ? -37.846 15.792 53.447 1.00 52.19 121 PHE A O 1
ATOM 981 N N . CYS A 1 122 ? -37.042 17.078 51.800 1.00 52.72 122 CYS A N 1
ATOM 982 C CA . CYS A 1 122 ? -37.528 18.323 52.401 1.00 52.72 122 CYS A CA 1
ATOM 983 C C . CYS A 1 122 ? -39.061 18.407 52.431 1.00 52.72 122 CYS A C 1
ATOM 985 O O . CYS A 1 122 ? -39.617 18.886 53.419 1.00 52.72 122 CYS A O 1
ATOM 987 N N . ALA A 1 123 ? -39.746 17.948 51.379 1.00 55.44 123 ALA A N 1
ATOM 988 C CA . ALA A 1 123 ? -41.207 17.944 51.331 1.00 55.44 123 ALA A CA 1
ATOM 989 C C . ALA A 1 123 ? -41.809 16.990 52.377 1.00 55.44 123 ALA A C 1
ATOM 991 O O . ALA A 1 123 ? -42.729 17.376 53.100 1.00 55.44 123 ALA A O 1
ATOM 992 N N . ASP A 1 124 ? -41.244 15.790 52.520 1.00 54.78 124 ASP A N 1
ATOM 993 C CA . ASP A 1 124 ? -41.734 14.790 53.472 1.00 54.78 124 ASP A CA 1
ATOM 994 C C . ASP A 1 124 ? -41.524 15.237 54.932 1.00 54.78 124 ASP A C 1
ATOM 996 O O . ASP A 1 124 ? -42.426 15.103 55.760 1.00 54.78 124 ASP A O 1
ATOM 1000 N N . ILE A 1 125 ? -40.384 15.862 55.257 1.00 60.03 125 ILE A N 1
ATOM 1001 C CA . ILE A 1 125 ? -40.120 16.401 56.606 1.00 60.03 125 ILE A CA 1
ATOM 1002 C C . ILE A 1 125 ? -41.100 17.531 56.963 1.00 60.03 125 ILE A C 1
ATOM 1004 O O . ILE A 1 125 ? -41.569 17.598 58.102 1.00 60.03 125 ILE A O 1
ATOM 1008 N N . LEU A 1 126 ? -41.449 18.399 56.006 1.00 57.16 126 LEU A N 1
ATOM 1009 C CA . LEU A 1 126 ? -42.381 19.504 56.246 1.00 57.16 126 LEU A CA 1
ATOM 1010 C C . LEU A 1 126 ? -43.801 18.998 56.546 1.00 57.16 126 LEU A C 1
ATOM 1012 O O . LEU A 1 126 ? -44.458 19.499 57.458 1.00 57.16 126 LEU A O 1
ATOM 1016 N N . VAL A 1 127 ? -44.258 17.973 55.817 1.00 58.78 127 VAL A N 1
ATOM 1017 C CA . VAL A 1 127 ? -45.558 17.323 56.055 1.00 58.78 127 VAL A CA 1
ATOM 1018 C C . VAL A 1 127 ? -45.587 16.671 57.438 1.00 58.78 127 VAL A C 1
ATOM 1020 O O . VAL A 1 127 ? -46.545 16.866 58.186 1.00 58.78 127 VAL A O 1
ATOM 1023 N N . PHE A 1 128 ? -44.514 15.976 57.829 1.00 55.34 128 PHE A N 1
ATOM 1024 C CA . PHE A 1 128 ? -44.407 15.388 59.166 1.00 55.34 128 PHE A CA 1
ATOM 1025 C C . PHE A 1 128 ? -44.443 16.437 60.286 1.00 55.34 128 PHE A C 1
ATOM 1027 O O . PHE A 1 128 ? -45.120 16.222 61.292 1.00 55.34 128 PHE A O 1
ATOM 1034 N N . GLN A 1 129 ? -43.776 17.585 60.124 1.00 56.00 129 GLN A N 1
ATOM 1035 C CA . GLN A 1 129 ? -43.820 18.657 61.125 1.00 56.00 129 GLN A CA 1
ATOM 1036 C C . GLN A 1 129 ? -45.204 19.307 61.237 1.00 56.00 129 GLN A C 1
ATOM 1038 O O . GLN A 1 129 ? -45.673 19.542 62.350 1.00 56.00 129 GLN A O 1
ATOM 1043 N N . ILE A 1 130 ? -45.889 19.549 60.116 1.00 62.28 130 ILE A N 1
ATOM 1044 C CA . ILE A 1 130 ? -47.248 20.115 60.119 1.00 62.28 130 ILE A CA 1
ATOM 1045 C C . ILE A 1 130 ? -48.239 19.151 60.791 1.00 62.28 130 ILE A C 1
ATOM 1047 O O . ILE A 1 130 ? -49.042 19.577 61.622 1.00 62.28 130 ILE A O 1
ATOM 1051 N N . CYS A 1 131 ? -48.158 17.848 60.499 1.00 58.81 131 CYS A N 1
ATOM 1052 C CA . CYS A 1 131 ? -49.007 16.837 61.135 1.00 58.81 131 CYS A CA 1
ATOM 1053 C C . CYS A 1 131 ? -48.736 16.692 62.641 1.00 58.81 131 CYS A C 1
ATOM 1055 O O . CYS A 1 131 ? -49.682 16.556 63.417 1.00 58.81 131 CYS A O 1
ATOM 1057 N N . ALA A 1 132 ? -47.471 16.753 63.068 1.00 60.88 132 ALA A N 1
ATOM 1058 C CA . ALA A 1 132 ? -47.112 16.696 64.485 1.00 60.88 132 ALA A CA 1
ATOM 1059 C C . ALA A 1 132 ? -47.638 17.910 65.268 1.00 60.88 132 ALA A C 1
ATOM 1061 O O . ALA A 1 132 ? -48.122 17.756 66.387 1.00 60.88 132 ALA A O 1
ATOM 1062 N N . ILE A 1 133 ? -47.595 19.106 6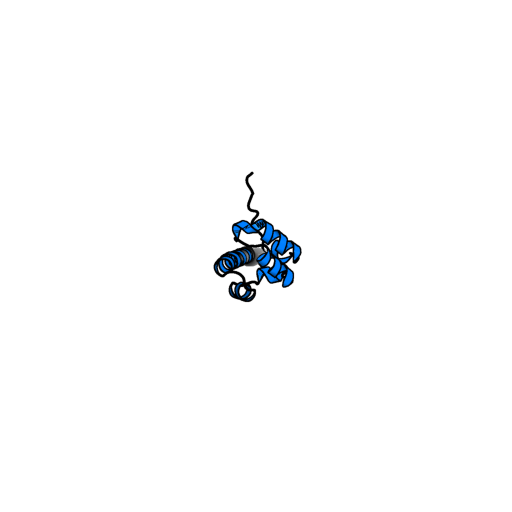4.669 1.00 66.94 133 ILE A N 1
ATOM 1063 C CA . ILE A 1 133 ? -48.157 20.320 65.273 1.00 66.94 133 ILE A CA 1
ATOM 1064 C C . ILE A 1 133 ? -49.684 20.206 65.372 1.00 66.94 133 ILE A C 1
ATOM 1066 O O . ILE A 1 133 ? -50.236 20.482 66.430 1.00 66.94 133 ILE A O 1
ATOM 1070 N N . ALA A 1 134 ? -50.377 19.742 64.328 1.00 60.94 134 ALA A N 1
ATOM 1071 C CA . ALA A 1 134 ? -51.839 19.610 64.339 1.00 60.94 134 ALA A CA 1
ATOM 1072 C C . ALA A 1 134 ? -52.367 18.637 65.415 1.00 60.94 134 ALA A C 1
ATOM 1074 O O . ALA A 1 134 ? -53.418 18.888 65.999 1.00 60.94 134 ALA A O 1
ATOM 1075 N N . LEU A 1 135 ? -51.631 17.560 65.711 1.00 60.41 135 LEU A N 1
ATOM 1076 C CA . LEU A 1 135 ? -51.978 16.596 66.766 1.00 60.41 135 LEU A CA 1
ATOM 1077 C C . LEU A 1 135 ? -51.745 17.123 68.190 1.00 60.41 135 LEU A C 1
ATOM 1079 O O . LEU A 1 135 ? -52.328 16.593 69.125 1.00 60.41 135 LEU A O 1
ATOM 1083 N N . ALA A 1 136 ? -50.906 18.146 68.370 1.00 60.72 136 ALA A N 1
ATOM 1084 C CA . ALA A 1 136 ? -50.625 18.731 69.684 1.00 60.72 136 ALA A CA 1
ATOM 1085 C C . ALA A 1 136 ? -51.679 19.762 70.140 1.00 60.72 136 ALA A C 1
ATOM 1087 O O . ALA A 1 136 ? -51.666 20.176 71.297 1.00 60.72 136 ALA A O 1
ATOM 1088 N N . TYR A 1 137 ? -52.569 20.189 69.238 1.00 57.06 137 TYR A N 1
ATOM 1089 C CA . TYR A 1 137 ? -53.638 21.164 69.500 1.00 57.06 137 TYR A CA 1
ATOM 1090 C C . TYR A 1 137 ? -55.043 20.534 69.557 1.00 57.06 137 TYR A C 1
ATOM 1092 O O . TYR A 1 137 ? -56.036 21.265 69.555 1.00 57.06 137 TYR A O 1
ATOM 1100 N N . LEU A 1 138 ? -55.123 19.202 69.600 1.00 52.16 138 LEU A N 1
ATOM 1101 C CA . LEU A 1 138 ? -56.349 18.401 69.685 1.00 52.16 138 LEU A CA 1
ATOM 1102 C C . LEU A 1 138 ? -56.413 17.695 71.043 1.00 52.16 138 LEU A C 1
ATOM 1104 O O . LEU A 1 138 ? -57.518 17.668 71.627 1.00 52.16 138 LEU A O 1
#

Radius of gyration: 33.44 Å; chains: 1; bounding box: 74×33×91 Å

InterPro domains:
  IPR013761 Sterile alpha motif/pointed domain superfamily [G3DSA:1.10.150.50] (8-88)
  IPR013761 Sterile alpha motif/pointed domain superfamily [SSF47769] (16-66)

Secondary structure (DSSP, 8-state):
------PPPHHHHHT--HHHHHHHHHHTHHHHT--HHHHHHHHHTT--HHHHTT--HHHHHHTT--HHHHHHHHHHHHHHHHHHHHHHHHHHHHHHHHHHHHHHHHHHHHHHHHHHHHHHHHHHHHHHHHHHHHHHT-

Foldseek 3Di:
DDPPPPQDALVNLQPFFLVRQLVVCVVCCVVLVHDPVLSVLSVVVRPGSNNLLPDALVNSVVSPDDSSSSVVSNVSSVVNVVVVVVVVVVVVVVVVVVVVVVVVVVVVVVVVVVVVVVVVVVVVVVVVVVVVVVVVVD

Organism: Funneliformis mosseae (NCBI:txid27381)

Sequence (138 aa):
MSTSTKI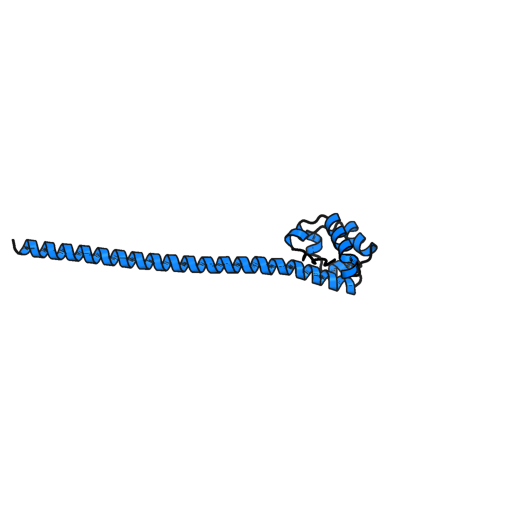LSFDTAKGWSVANVRNFLESKKNDFSLNDAEIGKFEKNSINGRAFLKYTEDNLLQDGLRRGLTSNLAEFIKGVNNQKQLNDGECHNKISQRKEWIKLKLYLYSVCIVSYLNLQFCADILVFQICAIALAYL

pLDDT: mean 76.51, std 15.02, range [32.31, 94.44]